Protein AF-A0A7S1DRM3-F1 (afdb_monomer_lite)

Sequence (124 aa):
HSLPQNGSAVGEGWEFHQTIVTLLQRSSHAYYHFLCETVPKVVLLYHDMEAHPEAKILVDTSFGNTWSIEILRLLGIDPQRVVERREGVAYHGGTVIFARPTPLHTPYPHLLASAAAELRVGAR

Radius of gyration: 16.17 Å; chains: 1; bounding box: 36×35×52 Å

Foldseek 3Di:
DDDDPAAWDDDDLEIEGAAEEEQEFPDDPDPVSCVVRRPVLLVVCVVVCVVCVRYAYEYACPPHVPVSLVVCVVSVDDSVSYDYDDPSHYYYHNHYHYRDPPVPVDDDPVVVVVVVVVVVVPPD

Structure (mmCIF, N/CA/C/O backbone):
data_AF-A0A7S1DRM3-F1
#
_entry.id   AF-A0A7S1DRM3-F1
#
loop_
_atom_site.group_PDB
_atom_site.id
_atom_site.type_symbol
_atom_site.label_atom_id
_atom_site.label_alt_id
_atom_site.label_comp_id
_atom_site.label_asym_id
_atom_site.label_entity_id
_atom_site.label_seq_id
_atom_site.pdbx_PDB_ins_code
_atom_site.Cartn_x
_atom_site.Cartn_y
_atom_site.Cartn_z
_atom_site.occupancy
_atom_site.B_iso_or_equiv
_atom_site.auth_seq_id
_atom_site.auth_comp_id
_atom_site.auth_asym_id
_atom_site.auth_atom_id
_atom_site.pdbx_PDB_model_num
ATOM 1 N N . HIS A 1 1 ? -17.439 -4.069 21.081 1.00 51.03 1 HIS A N 1
ATOM 2 C CA . HIS A 1 1 ? -17.701 -3.003 20.097 1.00 51.03 1 HIS A CA 1
ATOM 3 C C . HIS A 1 1 ? -18.153 -3.642 18.801 1.00 51.03 1 HIS A C 1
ATOM 5 O O . HIS A 1 1 ? -17.422 -4.460 18.259 1.00 51.03 1 HIS A O 1
ATOM 11 N N . SER A 1 2 ? -19.377 -3.357 18.366 1.00 51.59 2 SER A N 1
ATOM 12 C CA . SER A 1 2 ? -19.926 -3.901 17.122 1.00 51.59 2 SER A CA 1
ATOM 13 C C . SER A 1 2 ? -19.354 -3.112 15.945 1.00 51.59 2 SER A C 1
ATOM 15 O O . SER A 1 2 ? -19.494 -1.891 15.917 1.00 51.59 2 SER A O 1
ATOM 17 N N . LEU A 1 3 ? -18.671 -3.788 15.020 1.00 56.03 3 LEU A N 1
ATOM 18 C CA . LEU A 1 3 ? -18.122 -3.156 13.819 1.00 56.03 3 LEU A CA 1
ATOM 19 C C . LEU A 1 3 ? -19.259 -2.818 12.833 1.00 56.03 3 LEU A C 1
ATOM 21 O O . LEU A 1 3 ? -20.237 -3.570 12.762 1.00 56.03 3 LEU A O 1
ATOM 25 N N . PRO A 1 4 ? -19.161 -1.705 12.084 1.00 55.25 4 PRO A N 1
ATOM 26 C CA . PRO A 1 4 ? -20.163 -1.354 11.086 1.00 55.25 4 PRO A CA 1
ATOM 27 C C . PRO A 1 4 ? -20.220 -2.422 9.991 1.00 55.25 4 PRO A C 1
ATOM 29 O O . PRO A 1 4 ? -19.188 -2.849 9.484 1.00 55.25 4 PRO A O 1
ATOM 32 N N . GLN A 1 5 ? -21.431 -2.841 9.613 1.00 51.25 5 GLN A N 1
ATOM 33 C CA . GLN A 1 5 ? -21.628 -3.898 8.613 1.00 51.25 5 GLN A CA 1
ATOM 34 C C . GLN A 1 5 ? -21.418 -3.430 7.166 1.00 51.25 5 GLN A C 1
ATOM 36 O O . GLN A 1 5 ? -21.326 -4.277 6.291 1.00 51.25 5 GLN A O 1
ATOM 41 N N . ASN A 1 6 ? -21.337 -2.116 6.916 1.00 56.28 6 ASN A N 1
ATOM 42 C CA . ASN A 1 6 ? -21.033 -1.533 5.608 1.00 56.28 6 ASN A CA 1
ATOM 43 C C . ASN A 1 6 ? -20.391 -0.146 5.787 1.00 56.28 6 ASN A C 1
ATOM 45 O O . ASN A 1 6 ? -21.004 0.738 6.386 1.00 56.28 6 ASN A O 1
ATOM 49 N N . GLY A 1 7 ? -19.181 0.061 5.256 1.00 67.19 7 GLY A N 1
ATOM 50 C CA . GLY A 1 7 ? -18.543 1.382 5.164 1.00 67.19 7 GLY A CA 1
ATOM 51 C C . GLY A 1 7 ? -17.197 1.509 5.880 1.00 67.19 7 GLY A C 1
ATOM 52 O O . GLY A 1 7 ? -16.528 0.519 6.171 1.00 67.19 7 GLY A O 1
ATOM 53 N N . SER A 1 8 ? -16.777 2.757 6.109 1.00 75.56 8 SER A N 1
ATOM 54 C CA . SER A 1 8 ? -15.591 3.091 6.906 1.00 75.56 8 SER A CA 1
ATOM 55 C C . SER A 1 8 ? -16.008 3.748 8.220 1.00 75.56 8 SER A C 1
ATOM 57 O O . SER A 1 8 ? -16.956 4.531 8.233 1.00 75.56 8 SER A O 1
ATOM 59 N N . ALA A 1 9 ? -15.312 3.449 9.313 1.00 81.06 9 ALA A N 1
ATOM 60 C CA . ALA A 1 9 ? -15.540 4.074 10.614 1.00 81.06 9 ALA A CA 1
ATOM 61 C C . ALA A 1 9 ? -14.209 4.406 11.279 1.00 81.06 9 ALA A C 1
ATOM 63 O O . ALA A 1 9 ? -13.288 3.600 11.249 1.00 81.06 9 ALA A O 1
ATOM 64 N N . VAL A 1 10 ? -14.113 5.585 11.884 1.00 82.62 10 VAL A N 1
ATOM 65 C CA . VAL A 1 10 ? -12.889 6.062 12.536 1.00 82.62 10 VAL A CA 1
ATOM 66 C C . VAL A 1 10 ? -13.211 6.307 14.005 1.00 82.62 10 VAL A C 1
ATOM 68 O O . VAL A 1 10 ? -14.188 6.988 14.318 1.00 82.62 10 VAL A O 1
ATOM 71 N N .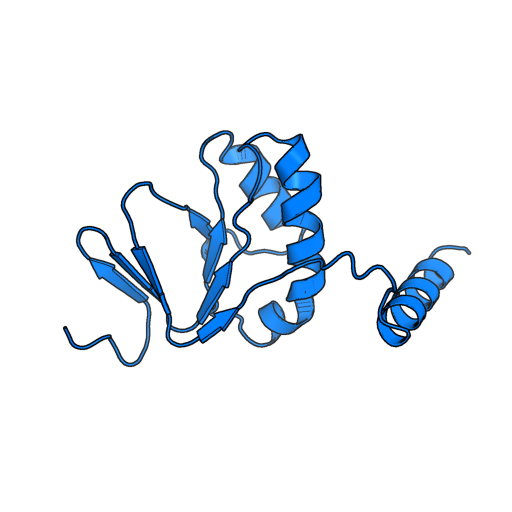 GLY A 1 11 ? -12.404 5.739 14.895 1.00 82.06 11 GLY A N 1
ATOM 72 C CA . GLY A 1 11 ? -12.477 5.943 16.336 1.00 82.06 11 GLY A CA 1
ATOM 73 C C . GLY A 1 11 ? -11.123 6.344 16.915 1.00 82.06 11 GLY A C 1
ATOM 74 O O . GLY A 1 11 ? -10.115 6.429 16.214 1.00 82.06 11 GLY A O 1
ATOM 75 N N . GLU A 1 12 ? -11.089 6.613 18.216 1.00 87.50 12 GLU A N 1
ATOM 76 C CA . GLU A 1 12 ? -9.837 6.946 18.894 1.00 87.50 12 GLU A CA 1
ATOM 77 C C . GLU A 1 12 ? -8.904 5.724 18.901 1.00 87.50 12 GLU A C 1
ATOM 79 O O . GLU A 1 12 ? -9.234 4.676 19.455 1.00 87.50 12 GLU A O 1
ATOM 84 N N . GLY A 1 13 ? -7.758 5.841 18.222 1.00 87.44 13 GLY A N 1
ATOM 85 C CA . GLY A 1 13 ? -6.768 4.767 18.104 1.00 87.44 13 GLY A CA 1
ATOM 86 C C . GLY A 1 13 ? -7.126 3.641 17.128 1.00 87.44 13 GLY A C 1
ATOM 87 O O . GLY A 1 13 ? -6.384 2.661 17.060 1.00 87.44 13 GLY A O 1
ATOM 88 N N . TRP A 1 14 ? -8.211 3.743 16.351 1.00 88.81 14 TRP A N 1
ATOM 89 C CA . TRP A 1 14 ? -8.547 2.723 15.352 1.00 88.81 14 TRP A CA 1
ATOM 90 C C . TRP A 1 14 ? -9.337 3.254 14.151 1.00 88.81 14 TRP A C 1
ATOM 92 O O . TRP A 1 14 ? -10.057 4.247 14.229 1.00 88.81 14 TRP A O 1
ATOM 102 N N . GLU A 1 15 ? -9.234 2.550 13.030 1.00 90.50 15 GLU A N 1
ATOM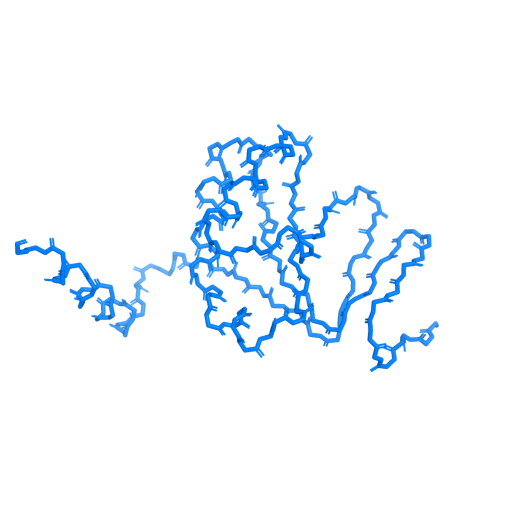 103 C CA . GLU A 1 15 ? -9.961 2.829 11.795 1.00 90.50 15 GLU A CA 1
ATOM 104 C C . GLU A 1 15 ? -10.425 1.513 11.166 1.00 90.50 15 GLU A C 1
ATOM 106 O O . GLU A 1 15 ? -9.690 0.532 11.155 1.00 90.50 15 GLU A O 1
ATOM 111 N N . PHE A 1 16 ? -11.659 1.462 10.679 1.00 90.12 16 PHE A N 1
ATOM 112 C CA . PHE A 1 16 ? -12.251 0.304 10.022 1.00 90.12 16 PHE A CA 1
ATOM 113 C C . PHE A 1 16 ? -12.606 0.644 8.580 1.00 90.12 16 PHE A C 1
ATOM 115 O O . PHE A 1 16 ? -13.204 1.690 8.330 1.00 90.12 16 PHE A O 1
ATOM 122 N N . HIS A 1 17 ? -12.331 -0.281 7.662 1.00 89.06 17 HIS A N 1
ATOM 123 C CA . HIS A 1 17 ? -12.777 -0.237 6.271 1.00 89.06 17 HIS A CA 1
ATOM 124 C C . HIS A 1 17 ? -13.285 -1.608 5.835 1.00 89.06 17 HIS A C 1
ATOM 126 O O . HIS A 1 17 ? -12.676 -2.619 6.166 1.00 89.06 17 HIS A O 1
ATOM 132 N N . GLN A 1 18 ? -14.347 -1.672 5.032 1.00 90.94 18 GLN A N 1
ATOM 133 C CA . GLN A 1 18 ? -14.870 -2.962 4.567 1.00 90.94 18 GLN A CA 1
ATOM 134 C C . GLN A 1 18 ? -13.799 -3.829 3.875 1.00 90.94 18 GLN A C 1
ATOM 136 O O . GLN A 1 18 ? -13.645 -5.001 4.222 1.00 90.94 18 GLN A O 1
ATOM 141 N N . THR A 1 19 ? -13.019 -3.223 2.977 1.00 91.00 19 THR A N 1
ATOM 142 C CA . THR A 1 19 ? -11.871 -3.846 2.310 1.00 91.00 19 THR A CA 1
ATOM 143 C C . THR A 1 19 ? -10.663 -2.931 2.461 1.00 91.00 19 THR A C 1
ATOM 145 O O . THR A 1 19 ? -10.715 -1.761 2.067 1.00 91.00 19 THR A O 1
ATOM 148 N N . ILE A 1 20 ? -9.573 -3.455 3.021 1.00 91.12 20 ILE A N 1
ATOM 149 C CA . ILE A 1 20 ? -8.304 -2.735 3.149 1.00 91.12 20 ILE A CA 1
ATOM 150 C C . ILE A 1 20 ? -7.171 -3.530 2.500 1.00 91.12 20 ILE A C 1
ATOM 152 O O . ILE A 1 20 ? -6.987 -4.721 2.749 1.00 91.12 20 ILE A O 1
ATOM 156 N N . VAL A 1 21 ? -6.401 -2.854 1.661 1.00 91.50 21 VAL A N 1
ATOM 157 C CA . VAL A 1 21 ? -5.216 -3.372 0.984 1.00 91.50 21 VAL A CA 1
ATOM 158 C C . VAL A 1 21 ? -4.000 -2.745 1.641 1.00 91.50 21 VAL A C 1
ATOM 160 O O . VAL A 1 21 ? -3.943 -1.527 1.786 1.00 91.50 21 VAL A O 1
ATOM 163 N N . THR A 1 22 ? -3.018 -3.547 2.045 1.00 88.31 22 THR A N 1
ATOM 164 C CA . THR A 1 22 ? -1.807 -3.010 2.674 1.00 88.31 22 THR A CA 1
ATOM 165 C C . THR A 1 22 ? -0.625 -2.968 1.718 1.00 88.31 22 THR A C 1
ATOM 167 O O . THR A 1 22 ? -0.211 -3.979 1.145 1.00 88.31 22 THR A O 1
ATOM 170 N N . LEU A 1 23 ? -0.049 -1.774 1.597 1.00 87.75 23 LEU A N 1
ATOM 171 C CA . LEU A 1 23 ? 1.213 -1.516 0.914 1.00 87.75 23 LEU A CA 1
ATOM 172 C C . LEU A 1 23 ? 2.334 -1.164 1.897 1.00 87.75 23 LEU A C 1
ATOM 174 O O . LEU A 1 23 ? 3.413 -0.756 1.468 1.00 87.75 23 LEU A O 1
ATOM 178 N N . LEU A 1 24 ? 2.106 -1.345 3.203 1.00 83.56 24 LEU A N 1
ATOM 179 C CA . LEU A 1 24 ? 3.070 -0.983 4.237 1.00 83.56 24 LEU A CA 1
ATOM 180 C C . LEU A 1 24 ? 4.445 -1.596 3.956 1.00 83.56 24 LEU A C 1
ATOM 182 O O . LEU A 1 24 ? 4.584 -2.783 3.626 1.00 83.56 24 LEU A O 1
ATOM 186 N N . GLN A 1 25 ? 5.459 -0.748 4.061 1.00 76.06 25 GLN A N 1
ATOM 187 C CA . GLN A 1 25 ? 6.856 -1.110 3.886 1.00 76.06 25 GLN A CA 1
ATOM 188 C C . GLN A 1 25 ? 7.374 -1.745 5.174 1.00 76.06 25 GLN A C 1
ATOM 190 O O . GLN A 1 25 ? 6.988 -1.356 6.276 1.00 76.06 25 GLN A O 1
ATOM 195 N N . ARG A 1 26 ? 8.250 -2.737 5.038 1.00 66.00 26 ARG A N 1
ATOM 196 C CA . ARG A 1 26 ? 8.895 -3.395 6.174 1.00 66.00 26 ARG A CA 1
ATOM 197 C C . ARG A 1 26 ? 10.176 -2.673 6.583 1.00 66.00 26 ARG A C 1
ATOM 199 O O . ARG A 1 26 ? 10.523 -2.689 7.761 1.00 66.00 26 ARG A O 1
ATOM 206 N N . SER A 1 27 ? 10.885 -2.081 5.625 1.00 58.75 27 SER A N 1
ATOM 207 C CA . SER A 1 27 ? 12.220 -1.519 5.835 1.00 58.75 27 SER A CA 1
ATOM 208 C C . SER A 1 27 ? 12.211 -0.051 5.442 1.00 58.75 27 SER A C 1
ATOM 210 O O . SER A 1 27 ? 11.902 0.223 4.297 1.00 58.75 27 SER A O 1
ATOM 212 N N . SER A 1 28 ? 12.568 0.842 6.376 1.00 60.00 28 SER A N 1
ATOM 213 C CA . SER A 1 28 ? 12.815 2.289 6.205 1.00 60.00 28 SER A CA 1
ATOM 214 C C . SER A 1 28 ? 11.817 3.081 5.337 1.00 60.00 28 SER A C 1
ATOM 216 O O . SER A 1 28 ? 11.549 2.789 4.180 1.00 60.00 28 SER A O 1
ATOM 218 N N . HIS A 1 29 ? 11.353 4.218 5.839 1.00 66.25 29 HIS A N 1
ATOM 219 C CA . HIS A 1 29 ? 10.395 5.085 5.141 1.00 66.25 29 HIS A CA 1
ATOM 220 C C . HIS A 1 29 ? 11.020 5.908 3.984 1.00 66.25 29 HIS A C 1
ATOM 222 O O . HIS A 1 29 ? 10.506 6.951 3.593 1.00 66.25 29 HIS A O 1
ATOM 228 N N . ALA A 1 30 ? 12.155 5.473 3.430 1.00 75.44 30 ALA A N 1
ATOM 229 C CA . ALA A 1 30 ? 12.886 6.195 2.394 1.00 75.44 30 ALA A CA 1
ATOM 230 C C . ALA A 1 30 ? 12.381 5.885 0.974 1.00 75.44 30 ALA A C 1
ATOM 232 O O . ALA A 1 30 ? 11.921 4.781 0.677 1.00 75.44 30 ALA A O 1
ATOM 233 N N . TYR A 1 31 ? 12.577 6.847 0.068 1.00 80.31 31 TYR A N 1
ATOM 234 C CA . TYR A 1 31 ? 12.214 6.772 -1.353 1.00 80.31 31 TYR A CA 1
ATOM 235 C C . TYR A 1 31 ? 12.620 5.453 -2.032 1.00 80.31 31 TYR A C 1
ATOM 237 O O . TYR A 1 31 ? 11.805 4.806 -2.686 1.00 80.31 31 TYR A O 1
ATOM 245 N N . TYR A 1 32 ? 13.865 5.011 -1.827 1.00 82.81 32 TYR A N 1
ATOM 246 C CA . TYR A 1 32 ? 14.376 3.764 -2.404 1.00 82.81 32 TYR A CA 1
ATOM 247 C C . TYR A 1 32 ? 13.550 2.542 -1.979 1.00 82.81 32 TYR A C 1
ATOM 249 O O . TYR A 1 32 ? 13.136 1.740 -2.814 1.00 82.81 32 TYR A O 1
ATOM 257 N N . HIS A 1 33 ? 13.250 2.429 -0.686 1.00 80.56 33 HIS A N 1
ATOM 258 C CA . HIS A 1 33 ? 12.452 1.323 -0.170 1.00 80.56 33 HIS A CA 1
ATOM 259 C C . HIS A 1 33 ? 11.012 1.383 -0.665 1.00 80.56 33 HIS A C 1
ATOM 261 O O . HIS A 1 33 ? 10.384 0.341 -0.819 1.00 80.56 33 HIS A O 1
ATOM 267 N N . PHE A 1 34 ? 10.481 2.575 -0.942 1.00 83.25 34 PHE A N 1
ATOM 268 C CA . PHE A 1 34 ? 9.134 2.699 -1.486 1.00 83.25 34 PHE A CA 1
ATOM 269 C C . PHE A 1 34 ? 9.084 2.155 -2.908 1.00 83.25 34 PHE A C 1
ATOM 271 O O . PHE A 1 34 ? 8.222 1.343 -3.233 1.00 83.25 34 PHE A O 1
ATOM 278 N N . LEU A 1 35 ? 10.058 2.518 -3.741 1.00 84.62 35 LEU A N 1
ATOM 279 C CA . LEU A 1 35 ? 10.156 1.963 -5.086 1.00 84.62 35 LEU A CA 1
ATOM 280 C C . LEU A 1 35 ? 10.318 0.439 -5.068 1.00 84.62 35 LEU A C 1
ATOM 282 O O . LEU A 1 35 ? 9.657 -0.252 -5.835 1.00 84.62 35 LEU A O 1
ATOM 286 N N . CYS A 1 36 ? 11.159 -0.095 -4.182 1.00 83.62 36 CYS A N 1
ATOM 287 C CA . CYS A 1 36 ? 11.447 -1.527 -4.150 1.00 83.62 36 CYS A CA 1
ATOM 288 C C . CYS A 1 36 ? 10.355 -2.373 -3.479 1.00 83.62 36 CYS A C 1
ATOM 290 O O . CYS A 1 36 ? 10.166 -3.524 -3.863 1.00 83.62 36 CYS A O 1
ATOM 292 N N . GLU A 1 37 ? 9.647 -1.845 -2.478 1.00 81.94 37 GLU A N 1
ATOM 293 C CA . GLU A 1 37 ? 8.658 -2.615 -1.717 1.00 81.94 37 GLU A CA 1
ATOM 294 C C . GLU A 1 37 ? 7.212 -2.292 -2.100 1.00 81.94 37 GLU A C 1
ATOM 296 O O . GLU A 1 37 ? 6.373 -3.188 -2.037 1.00 81.94 37 GLU A O 1
ATOM 301 N N . THR A 1 38 ? 6.897 -1.050 -2.472 1.00 85.88 38 THR A N 1
ATOM 302 C CA . THR A 1 38 ? 5.517 -0.606 -2.725 1.00 85.88 38 THR A CA 1
ATOM 303 C C . THR A 1 38 ? 5.118 -0.798 -4.180 1.00 85.88 38 THR A C 1
ATOM 305 O O . THR A 1 38 ? 4.072 -1.382 -4.447 1.00 85.88 38 THR A O 1
ATOM 308 N N . VAL A 1 39 ? 5.949 -0.374 -5.136 1.00 86.06 39 VAL A N 1
ATOM 309 C CA . VAL A 1 39 ? 5.590 -0.449 -6.566 1.00 86.06 39 VAL A CA 1
ATOM 310 C C . VAL A 1 39 ? 5.297 -1.891 -7.017 1.00 86.06 39 VAL A C 1
ATOM 312 O O . VAL A 1 39 ? 4.240 -2.109 -7.608 1.00 86.06 39 VAL A O 1
ATOM 315 N N . PRO A 1 40 ? 6.111 -2.915 -6.681 1.00 86.56 40 PRO A N 1
ATOM 316 C CA . PRO A 1 40 ? 5.794 -4.293 -7.060 1.00 86.56 40 PRO A CA 1
ATOM 317 C C . PRO A 1 40 ? 4.500 -4.812 -6.426 1.00 86.56 40 PRO A C 1
ATOM 319 O O . PRO A 1 40 ? 3.784 -5.596 -7.043 1.00 86.56 40 PRO A O 1
ATOM 322 N N . LYS A 1 41 ? 4.172 -4.370 -5.204 1.00 87.31 41 LYS A N 1
ATOM 323 C CA . LYS A 1 41 ? 2.907 -4.724 -4.547 1.00 87.31 41 LYS A CA 1
ATOM 324 C C . LYS A 1 41 ? 1.714 -4.162 -5.311 1.00 87.31 41 LYS A C 1
ATOM 326 O O . LYS A 1 41 ? 0.755 -4.893 -5.516 1.00 87.31 41 LYS A O 1
ATOM 331 N N . VAL A 1 42 ? 1.790 -2.906 -5.757 1.00 88.06 42 VAL A N 1
ATOM 332 C CA . VAL A 1 42 ? 0.734 -2.267 -6.561 1.00 88.06 42 VAL A CA 1
ATOM 333 C C . VAL A 1 42 ? 0.477 -3.060 -7.842 1.00 88.06 42 VAL A C 1
ATOM 335 O O . VAL A 1 42 ? -0.675 -3.333 -8.160 1.00 88.06 42 VAL A O 1
ATOM 338 N N . VAL A 1 43 ? 1.537 -3.502 -8.525 1.00 85.88 43 VAL A N 1
ATOM 339 C CA . VAL A 1 43 ? 1.415 -4.341 -9.729 1.00 85.88 43 VAL A CA 1
ATOM 340 C C . VAL A 1 43 ? 0.726 -5.672 -9.416 1.00 85.88 43 VAL A C 1
ATOM 342 O O . VAL A 1 43 ? -0.205 -6.059 -10.114 1.00 85.88 43 VAL A O 1
ATOM 345 N N . LEU A 1 44 ? 1.134 -6.362 -8.345 1.00 85.25 44 LEU A N 1
ATOM 346 C CA . LEU A 1 44 ? 0.519 -7.637 -7.950 1.00 85.25 44 LEU A CA 1
ATOM 347 C C . LEU A 1 44 ? -0.959 -7.503 -7.576 1.00 85.25 44 LEU A C 1
ATOM 349 O O . LEU A 1 44 ? -1.718 -8.449 -7.745 1.00 85.25 44 LEU A O 1
ATOM 353 N N . LEU A 1 45 ? -1.350 -6.340 -7.065 1.00 85.25 45 LEU A N 1
ATOM 354 C CA . LEU A 1 45 ? -2.712 -6.058 -6.628 1.00 85.25 45 LEU A CA 1
ATOM 355 C C . LEU A 1 45 ? -3.606 -5.527 -7.736 1.00 85.25 45 LEU A C 1
ATOM 357 O O . LEU A 1 45 ? -4.764 -5.250 -7.453 1.00 85.25 45 LEU A O 1
ATOM 361 N N . TYR A 1 46 ? -3.101 -5.327 -8.956 1.00 82.94 46 TYR A N 1
ATOM 362 C CA . TYR A 1 46 ? -3.833 -4.598 -9.990 1.00 82.94 46 TYR A CA 1
ATOM 363 C C . TYR A 1 46 ? -5.252 -5.149 -10.193 1.00 82.94 46 TYR A C 1
ATOM 365 O O . TYR A 1 46 ? -6.226 -4.414 -10.043 1.00 82.94 46 TYR A O 1
ATOM 373 N N . HIS A 1 47 ? -5.377 -6.464 -10.389 1.00 80.69 47 HIS A N 1
ATOM 374 C CA . HIS A 1 47 ? -6.675 -7.118 -10.566 1.00 80.69 47 HIS A CA 1
ATOM 375 C C . HIS A 1 47 ? -7.546 -7.111 -9.302 1.00 80.69 47 HIS A C 1
ATOM 377 O O . HIS A 1 47 ? -8.754 -6.911 -9.400 1.00 80.69 47 HIS A O 1
ATOM 383 N N . ASP A 1 48 ? -6.956 -7.275 -8.114 1.00 82.88 48 ASP A N 1
ATOM 384 C CA . ASP A 1 48 ? -7.705 -7.187 -6.853 1.00 82.88 48 ASP A CA 1
ATOM 385 C C . ASP A 1 48 ? -8.251 -5.765 -6.637 1.00 82.88 48 ASP A C 1
ATOM 387 O O . ASP A 1 48 ? -9.373 -5.575 -6.171 1.00 82.88 48 ASP A O 1
ATOM 391 N N . MET A 1 49 ? -7.484 -4.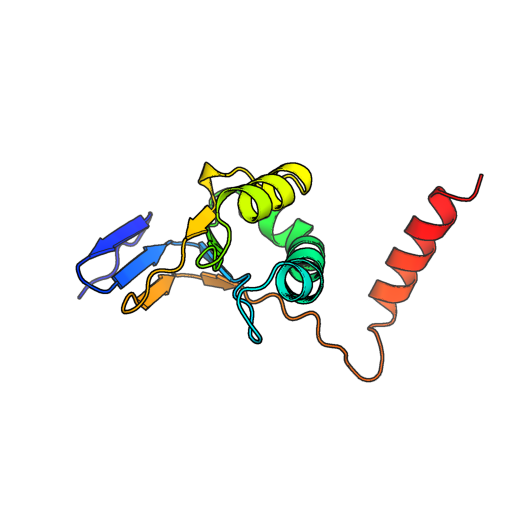739 -7.012 1.00 81.69 49 MET A N 1
ATOM 392 C CA . MET A 1 49 ? -7.895 -3.338 -6.907 1.00 81.69 49 MET A CA 1
ATOM 393 C C . MET A 1 49 ? -8.966 -2.952 -7.926 1.00 81.69 49 MET A C 1
ATOM 395 O O . MET A 1 49 ? -9.744 -2.045 -7.622 1.00 81.69 49 MET A O 1
ATOM 399 N N . GLU A 1 50 ? -8.999 -3.604 -9.094 1.00 82.56 50 GLU A N 1
ATOM 400 C CA . GLU A 1 50 ? -10.092 -3.495 -10.070 1.00 82.56 50 GLU A CA 1
ATOM 401 C C . GLU A 1 50 ? -11.366 -4.191 -9.575 1.00 82.56 50 GLU A C 1
ATOM 403 O O . GLU A 1 50 ? -12.456 -3.641 -9.717 1.00 82.56 50 GLU A O 1
ATOM 408 N N . ALA A 1 51 ? -11.239 -5.373 -8.961 1.00 85.44 51 ALA A N 1
ATOM 409 C CA . ALA A 1 51 ? -12.369 -6.113 -8.397 1.00 85.44 51 ALA A CA 1
ATOM 410 C C . ALA A 1 51 ? -12.978 -5.428 -7.160 1.00 85.44 51 ALA A C 1
ATOM 412 O O . ALA A 1 51 ? -14.164 -5.603 -6.878 1.00 85.44 51 ALA A O 1
ATOM 413 N N . HIS A 1 52 ? -12.174 -4.636 -6.445 1.00 87.31 52 HIS A N 1
ATOM 414 C CA . HIS A 1 52 ? -12.563 -3.911 -5.237 1.00 87.31 52 HIS A CA 1
ATOM 415 C C . HIS A 1 52 ? -12.311 -2.399 -5.380 1.00 87.31 52 HIS A C 1
ATOM 417 O O . HIS A 1 52 ? -11.402 -1.856 -4.733 1.00 87.31 52 HIS A O 1
ATOM 423 N N . PRO A 1 53 ? -13.084 -1.679 -6.216 1.00 88.12 53 PRO A N 1
ATOM 424 C CA . PRO A 1 53 ? -12.895 -0.243 -6.441 1.00 88.12 53 PRO A CA 1
ATOM 425 C C . PRO A 1 53 ? -13.069 0.592 -5.161 1.00 88.12 53 PRO A C 1
ATOM 427 O O . PRO A 1 53 ? -12.463 1.653 -5.021 1.00 88.12 53 PRO A O 1
ATOM 430 N N . GLU A 1 54 ? -13.848 0.100 -4.198 1.00 89.75 54 GLU A N 1
ATOM 431 C CA . GLU A 1 54 ? -14.069 0.708 -2.886 1.00 89.75 54 GLU A CA 1
ATOM 432 C C . GLU A 1 54 ? -12.921 0.484 -1.892 1.00 89.75 54 GLU A C 1
ATOM 434 O O . GLU A 1 54 ? -12.886 1.135 -0.843 1.00 89.75 54 GLU A O 1
ATOM 439 N N . ALA A 1 55 ? -11.991 -0.431 -2.193 1.00 91.50 55 ALA A N 1
ATOM 440 C CA . ALA A 1 55 ? -10.936 -0.798 -1.261 1.00 91.50 55 ALA A CA 1
ATOM 441 C C . ALA A 1 55 ? -10.033 0.392 -0.931 1.00 91.50 55 ALA A C 1
ATOM 443 O O . ALA A 1 55 ? -9.585 1.133 -1.818 1.00 91.50 55 ALA A O 1
ATOM 444 N N . LYS A 1 56 ? -9.738 0.528 0.365 1.00 93.69 56 LYS A N 1
ATOM 445 C CA . LYS A 1 56 ? -8.789 1.507 0.889 1.00 93.69 56 LYS A CA 1
ATOM 446 C C . LYS A 1 56 ? -7.382 0.941 0.889 1.00 93.69 56 LYS A C 1
ATOM 448 O O . LYS A 1 56 ? -7.177 -0.221 1.221 1.00 93.69 56 LYS A O 1
ATOM 453 N N . ILE A 1 57 ? -6.416 1.768 0.520 1.00 92.50 57 ILE A N 1
ATOM 454 C CA . ILE A 1 57 ? -5.025 1.371 0.338 1.00 92.50 57 ILE A CA 1
ATOM 455 C C . ILE A 1 57 ? -4.211 2.013 1.451 1.00 92.50 57 ILE A C 1
ATOM 457 O O . ILE A 1 57 ? -3.981 3.219 1.450 1.00 92.50 57 ILE A O 1
ATOM 461 N N . LEU A 1 58 ? -3.794 1.196 2.410 1.00 90.94 58 LEU A N 1
ATOM 462 C CA . LEU A 1 58 ? -2.996 1.622 3.547 1.00 90.94 58 LEU A CA 1
ATOM 463 C C . LEU A 1 58 ? -1.529 1.751 3.138 1.00 90.94 58 LEU A C 1
ATOM 465 O O . LEU A 1 58 ? -0.885 0.760 2.774 1.00 90.94 58 LEU A O 1
ATOM 469 N N . VAL A 1 59 ? -1.006 2.969 3.230 1.00 88.50 59 VAL A N 1
ATOM 470 C CA . VAL A 1 59 ? 0.357 3.327 2.825 1.00 88.50 59 VAL A CA 1
ATOM 471 C C . VAL A 1 59 ? 1.038 4.078 3.956 1.00 88.50 59 VAL A C 1
ATOM 473 O O . VAL A 1 59 ? 0.403 4.835 4.686 1.00 88.50 59 VAL A O 1
ATOM 476 N N . ASP A 1 60 ? 2.342 3.882 4.100 1.00 84.00 60 ASP A N 1
ATOM 477 C CA . ASP A 1 60 ? 3.155 4.710 4.980 1.00 84.00 60 ASP A CA 1
ATOM 478 C C . ASP A 1 60 ? 3.752 5.886 4.191 1.00 84.00 60 ASP A C 1
ATOM 480 O O . ASP A 1 60 ? 4.536 5.684 3.266 1.00 84.00 60 ASP A O 1
ATOM 484 N N . THR A 1 61 ? 3.355 7.109 4.542 1.00 76.81 61 THR A N 1
ATOM 485 C CA . THR A 1 61 ? 3.764 8.370 3.893 1.00 76.81 61 THR A CA 1
ATOM 486 C C . THR A 1 61 ? 4.689 9.218 4.776 1.00 76.81 61 THR A C 1
ATOM 488 O O . THR A 1 61 ? 5.029 10.347 4.410 1.00 76.81 61 THR A O 1
ATOM 491 N N . SER A 1 62 ? 5.143 8.684 5.920 1.00 73.44 62 SER A N 1
ATOM 492 C CA . SER A 1 62 ? 5.767 9.433 7.028 1.00 73.44 62 SER A CA 1
ATOM 493 C C . SER A 1 62 ? 7.001 10.271 6.652 1.00 73.44 62 SER A C 1
ATOM 495 O O . SER A 1 62 ? 7.339 11.215 7.358 1.00 73.44 62 SER A O 1
ATOM 497 N N . PHE A 1 63 ? 7.691 9.949 5.553 1.00 64.81 63 PHE A N 1
ATOM 498 C CA . PHE A 1 63 ? 8.933 10.610 5.119 1.00 64.81 63 PHE A CA 1
ATOM 499 C C . PHE A 1 63 ? 8.838 11.249 3.723 1.00 64.81 63 PHE A C 1
ATOM 501 O O . PHE A 1 63 ? 9.850 11.624 3.127 1.00 64.81 63 PHE A O 1
ATOM 508 N N . GLY A 1 64 ? 7.624 11.406 3.187 1.00 62.34 64 GLY A N 1
ATOM 509 C CA . GLY A 1 64 ? 7.442 12.014 1.875 1.00 62.34 64 GLY A CA 1
ATOM 510 C C . GLY A 1 64 ? 6.056 11.816 1.292 1.00 62.34 64 GLY A C 1
ATOM 511 O O . GLY A 1 64 ? 5.872 11.009 0.382 1.00 62.34 64 GLY A O 1
ATOM 512 N N . ASN A 1 65 ? 5.091 12.582 1.794 1.00 65.56 65 ASN A N 1
ATOM 513 C CA . ASN A 1 65 ? 3.708 12.522 1.331 1.00 65.56 65 ASN A CA 1
ATOM 514 C C . ASN A 1 65 ? 3.601 12.865 -0.173 1.00 65.56 65 ASN A C 1
ATOM 516 O O . ASN A 1 65 ? 3.024 12.107 -0.944 1.00 65.56 65 ASN A O 1
ATOM 520 N N . THR A 1 66 ? 4.275 13.922 -0.639 1.00 75.56 66 THR A N 1
ATOM 521 C CA . THR A 1 66 ? 4.077 14.416 -2.011 1.00 75.56 66 THR A CA 1
ATOM 522 C C . THR A 1 66 ? 4.507 13.422 -3.092 1.00 75.56 66 THR A C 1
ATOM 524 O O . THR A 1 66 ? 3.745 13.164 -4.015 1.00 75.56 66 THR A O 1
ATOM 527 N N . TRP A 1 67 ? 5.703 12.829 -2.996 1.00 83.25 67 TRP A N 1
ATOM 528 C CA . TRP A 1 67 ? 6.194 11.935 -4.054 1.00 83.25 67 TRP A CA 1
ATOM 529 C C . TRP A 1 67 ? 5.569 10.535 -3.990 1.00 83.25 67 TRP A C 1
ATOM 531 O O . TRP A 1 67 ? 5.397 9.904 -5.029 1.00 83.25 67 TRP A O 1
ATOM 541 N N . SER A 1 68 ? 5.213 10.036 -2.802 1.00 85.88 68 SER A N 1
ATOM 542 C CA . SER A 1 68 ? 4.608 8.704 -2.660 1.00 85.88 68 SER A CA 1
ATOM 543 C C . SER A 1 68 ? 3.200 8.680 -3.253 1.00 85.88 68 SER A C 1
ATOM 545 O O . SER A 1 68 ? 2.879 7.785 -4.036 1.00 85.88 68 SER A O 1
ATOM 547 N N . ILE A 1 69 ? 2.399 9.711 -2.971 1.00 87.62 69 ILE A N 1
ATOM 548 C CA . ILE A 1 69 ? 1.072 9.897 -3.564 1.00 87.62 69 ILE A CA 1
ATOM 549 C C . ILE A 1 69 ? 1.161 10.156 -5.075 1.00 87.62 69 ILE A C 1
ATOM 551 O O . ILE A 1 69 ? 0.382 9.573 -5.827 1.00 87.62 69 ILE A O 1
ATOM 555 N N . GLU A 1 70 ? 2.126 10.960 -5.542 1.00 88.69 70 GLU A N 1
ATOM 556 C CA . GLU A 1 70 ? 2.345 11.200 -6.979 1.00 88.69 70 GLU A CA 1
ATOM 557 C C . GLU A 1 70 ? 2.636 9.889 -7.731 1.00 88.69 70 GLU A C 1
ATOM 559 O O . GLU A 1 70 ? 2.025 9.613 -8.762 1.00 88.69 70 GLU A O 1
ATOM 564 N N . ILE A 1 71 ? 3.516 9.035 -7.192 1.00 88.81 71 ILE A N 1
ATOM 565 C CA . ILE A 1 71 ? 3.827 7.728 -7.790 1.00 88.81 71 ILE A CA 1
ATOM 566 C C . ILE A 1 71 ? 2.590 6.832 -7.820 1.00 88.81 71 ILE A C 1
ATOM 568 O O . ILE A 1 71 ? 2.307 6.224 -8.849 1.00 88.81 71 ILE A O 1
ATOM 572 N N . LEU A 1 72 ? 1.833 6.749 -6.723 1.00 89.19 72 LEU A N 1
ATOM 573 C CA . LEU A 1 72 ? 0.606 5.947 -6.682 1.00 89.19 72 LEU A CA 1
ATOM 574 C C . LEU A 1 72 ? -0.410 6.431 -7.721 1.00 89.19 72 LEU A C 1
ATOM 576 O O . LEU A 1 72 ? -0.985 5.613 -8.438 1.00 89.19 72 LEU A O 1
ATOM 580 N N . ARG A 1 73 ? -0.559 7.749 -7.873 1.00 90.31 73 ARG A N 1
ATOM 581 C CA . ARG A 1 73 ? -1.403 8.349 -8.908 1.00 90.31 73 ARG A CA 1
ATOM 582 C C . ARG A 1 73 ? -0.948 7.966 -10.316 1.00 90.31 73 ARG A C 1
ATOM 584 O O . ARG A 1 73 ? -1.787 7.613 -11.142 1.00 90.31 73 ARG A O 1
ATOM 591 N N . LEU A 1 74 ? 0.356 8.005 -10.595 1.00 90.25 74 LEU A N 1
ATOM 592 C CA . LEU A 1 74 ? 0.919 7.574 -11.882 1.00 90.25 74 LEU A CA 1
ATOM 593 C C . LEU A 1 74 ? 0.687 6.080 -12.155 1.00 90.25 74 LEU A C 1
ATOM 595 O O . LEU A 1 74 ? 0.537 5.687 -13.307 1.00 90.25 74 LEU A O 1
ATOM 599 N N . LEU A 1 75 ? 0.606 5.262 -11.104 1.00 87.94 75 LEU A N 1
ATOM 600 C CA . LEU A 1 75 ? 0.256 3.840 -11.178 1.00 87.94 75 LEU A CA 1
ATOM 601 C C . LEU A 1 75 ? -1.263 3.590 -11.262 1.00 87.94 75 LEU A C 1
ATOM 603 O O . LEU A 1 75 ? -1.698 2.443 -11.191 1.00 87.94 75 LEU A O 1
ATOM 607 N N . GLY A 1 76 ? -2.074 4.642 -11.412 1.00 88.38 76 GLY A N 1
ATOM 608 C CA . GLY A 1 76 ? -3.527 4.544 -11.565 1.00 88.38 76 GLY A CA 1
ATOM 609 C C . GLY A 1 76 ? -4.304 4.438 -10.252 1.00 88.38 76 GLY A C 1
ATOM 610 O O . GLY A 1 76 ? -5.505 4.175 -10.275 1.00 88.38 76 GLY A O 1
ATOM 611 N N . ILE A 1 77 ? -3.659 4.655 -9.104 1.00 89.69 77 ILE A N 1
ATOM 612 C CA . ILE A 1 77 ? -4.343 4.693 -7.811 1.00 89.69 77 ILE A CA 1
ATOM 613 C C . ILE A 1 77 ? -4.939 6.077 -7.575 1.00 89.69 77 ILE A C 1
ATOM 615 O O . ILE A 1 77 ? -4.224 7.076 -7.520 1.00 89.69 77 ILE A O 1
ATOM 619 N N . ASP A 1 78 ? -6.255 6.130 -7.372 1.00 90.94 78 ASP A N 1
ATOM 620 C CA . ASP A 1 78 ? -6.935 7.348 -6.936 1.00 90.94 78 ASP A CA 1
ATOM 621 C C . ASP A 1 78 ? -6.450 7.751 -5.526 1.00 90.94 78 ASP A C 1
ATOM 623 O O . ASP A 1 78 ? -6.608 6.962 -4.585 1.00 90.94 78 ASP A O 1
ATOM 627 N N . PRO A 1 79 ? -5.905 8.971 -5.335 1.00 89.06 79 PRO A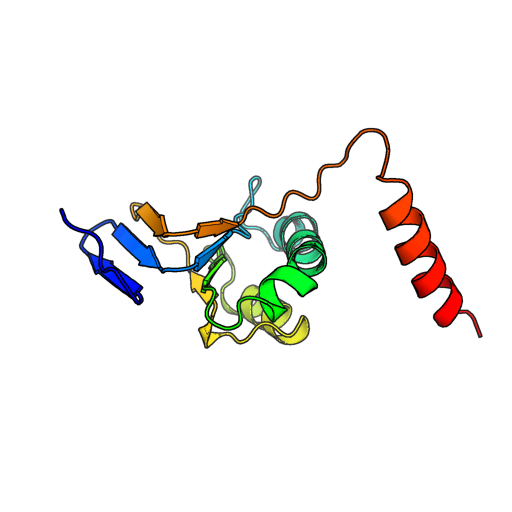 N 1
ATOM 628 C CA . PRO A 1 79 ? -5.514 9.477 -4.021 1.00 89.06 79 PRO A CA 1
ATOM 629 C C . PRO A 1 79 ? -6.617 9.387 -2.957 1.00 89.06 79 PRO A C 1
ATOM 631 O O . PRO A 1 79 ? -6.309 9.210 -1.783 1.00 89.06 79 PRO A O 1
ATOM 634 N N . GLN A 1 80 ? -7.902 9.432 -3.334 1.00 90.88 80 GLN A N 1
ATOM 635 C CA . GLN A 1 80 ? -9.024 9.290 -2.392 1.00 90.88 80 GLN A CA 1
ATOM 636 C C . GLN A 1 80 ? -9.144 7.883 -1.780 1.00 90.88 80 GLN A C 1
ATOM 638 O O . GLN A 1 80 ? -9.827 7.680 -0.766 1.00 90.88 80 GLN A O 1
ATOM 643 N N . ARG A 1 81 ? -8.507 6.881 -2.394 1.00 91.56 81 ARG A N 1
ATOM 644 C CA . ARG A 1 81 ? -8.427 5.511 -1.870 1.00 91.56 81 ARG A CA 1
ATOM 645 C C . ARG A 1 81 ? -7.280 5.339 -0.884 1.00 91.56 81 ARG A C 1
ATOM 647 O O . ARG A 1 81 ? -7.297 4.364 -0.137 1.00 91.56 81 ARG A O 1
ATOM 654 N N . VAL A 1 82 ? -6.310 6.250 -0.866 1.00 91.38 82 VAL A N 1
ATOM 655 C CA . VAL A 1 82 ? -5.141 6.139 0.002 1.00 91.38 82 VAL A CA 1
ATOM 656 C C . VAL A 1 82 ? -5.518 6.502 1.433 1.00 91.38 82 VAL A C 1
ATOM 658 O O . VAL A 1 82 ? -6.130 7.533 1.699 1.00 91.38 82 VAL A O 1
ATOM 661 N N . VAL A 1 83 ? -5.141 5.628 2.358 1.00 91.06 83 VAL A N 1
ATOM 662 C CA . VAL A 1 83 ? -5.220 5.851 3.797 1.00 91.06 83 VAL A CA 1
ATOM 663 C C . VAL A 1 83 ? -3.794 5.921 4.312 1.00 91.06 83 VAL A C 1
ATOM 665 O O . VAL A 1 83 ? -3.031 4.960 4.209 1.00 91.06 83 VAL A O 1
ATOM 668 N N . GLU A 1 84 ? -3.425 7.079 4.844 1.00 89.62 84 GLU A N 1
ATOM 669 C CA . GLU A 1 84 ? -2.101 7.285 5.416 1.00 89.62 84 GLU A CA 1
ATOM 670 C C . GLU A 1 84 ? -2.010 6.598 6.780 1.00 89.62 84 GLU A C 1
ATOM 672 O O . GLU A 1 84 ? -2.865 6.774 7.658 1.00 89.62 84 GLU A O 1
ATOM 677 N N . ARG A 1 85 ? -0.960 5.796 6.963 1.00 87.75 85 ARG A N 1
ATOM 678 C CA . ARG A 1 85 ? -0.672 5.122 8.224 1.00 87.75 85 ARG A CA 1
ATOM 679 C C . ARG A 1 85 ? -0.294 6.148 9.285 1.00 87.75 85 ARG A C 1
ATOM 681 O O . ARG A 1 85 ? 0.665 6.897 9.136 1.00 87.75 85 ARG A O 1
ATOM 688 N N . ARG A 1 86 ? -1.016 6.111 10.399 1.00 86.81 86 ARG A N 1
ATOM 689 C CA . ARG A 1 86 ? -0.780 6.923 11.590 1.00 86.81 86 ARG A CA 1
ATOM 690 C C . ARG A 1 86 ? -0.199 6.055 12.692 1.00 86.81 86 ARG A C 1
ATOM 692 O O . ARG A 1 86 ? -0.600 4.907 12.889 1.00 86.81 86 ARG A O 1
ATOM 699 N N . GLU A 1 87 ? 0.773 6.602 13.407 1.00 83.62 87 GLU A N 1
ATOM 700 C CA . GLU A 1 87 ? 1.326 5.941 14.582 1.00 83.62 87 GLU A CA 1
ATOM 701 C C . GLU A 1 87 ? 0.255 5.807 15.677 1.00 83.62 87 GLU A C 1
ATOM 703 O O . GLU A 1 87 ? -0.564 6.703 15.870 1.00 83.62 87 GLU A O 1
ATOM 708 N N . GLY A 1 88 ? 0.221 4.659 16.359 1.00 82.12 88 GLY A N 1
ATOM 709 C CA . GLY A 1 88 ? -0.757 4.381 17.417 1.00 82.12 88 GLY A CA 1
ATOM 710 C C . GLY A 1 88 ? -2.183 4.061 16.946 1.00 82.12 88 GLY A C 1
ATOM 711 O O . GLY A 1 88 ? -3.039 3.817 17.790 1.00 82.12 88 GLY A O 1
ATOM 712 N N . VAL A 1 89 ? -2.447 4.022 15.633 1.00 88.38 89 VAL A N 1
ATOM 713 C CA . VAL A 1 89 ? -3.764 3.671 15.074 1.00 88.38 89 VAL A CA 1
ATOM 714 C C . VAL A 1 89 ? -3.778 2.223 14.583 1.00 88.38 89 VAL A C 1
ATOM 716 O O . VAL A 1 89 ? -2.924 1.810 13.796 1.00 88.38 89 VAL A O 1
ATOM 719 N N . ALA A 1 90 ? -4.769 1.449 15.024 1.00 87.50 90 ALA A N 1
ATOM 720 C CA . ALA A 1 90 ? -5.050 0.111 14.517 1.00 87.50 90 ALA A CA 1
ATOM 721 C C . ALA A 1 90 ? -6.001 0.170 13.311 1.00 87.50 90 ALA A C 1
ATOM 723 O O . ALA A 1 90 ? -7.081 0.748 13.391 1.00 87.50 90 ALA A O 1
ATOM 724 N N . TYR A 1 91 ? -5.624 -0.457 12.197 1.00 87.75 91 TYR A N 1
ATOM 725 C CA . TYR A 1 91 ? -6.448 -0.507 10.987 1.00 87.75 91 TYR A CA 1
ATOM 726 C C . TYR A 1 91 ? -7.113 -1.875 10.860 1.00 87.75 91 TYR A C 1
ATOM 728 O O . TYR A 1 91 ? -6.446 -2.909 10.843 1.00 87.75 91 TYR A O 1
ATOM 736 N N . HIS A 1 92 ? -8.434 -1.871 10.766 1.00 86.38 92 HIS A N 1
ATOM 737 C CA . HIS A 1 92 ? -9.290 -3.042 10.724 1.00 86.38 92 HIS A CA 1
ATOM 738 C C . HIS A 1 92 ? -10.002 -3.117 9.377 1.00 86.38 92 HIS A C 1
ATOM 740 O O . HIS A 1 92 ? -10.306 -2.097 8.758 1.00 86.38 92 HIS A O 1
ATOM 746 N N . GLY A 1 93 ? -10.350 -4.329 8.958 1.00 87.56 93 GLY A N 1
ATOM 747 C CA . GLY A 1 93 ? -11.297 -4.479 7.870 1.00 87.56 93 GLY A CA 1
ATOM 748 C C . GLY A 1 93 ? -12.032 -5.801 7.861 1.00 87.56 93 GLY A C 1
ATOM 749 O O . GLY A 1 93 ? -11.610 -6.755 8.513 1.00 87.56 93 GLY A O 1
ATOM 750 N N . GLY A 1 94 ? -13.155 -5.827 7.142 1.00 85.94 94 GLY A N 1
ATOM 751 C CA . GLY A 1 94 ? -13.900 -7.060 6.884 1.00 85.94 94 GLY A CA 1
ATOM 752 C C . GLY A 1 94 ? -13.079 -8.025 6.027 1.00 85.94 94 GLY A C 1
ATOM 753 O O . GLY A 1 94 ? -13.029 -9.217 6.312 1.00 85.94 94 GLY A O 1
ATOM 754 N N . THR A 1 95 ? -12.369 -7.478 5.037 1.00 86.50 95 THR A N 1
ATOM 755 C CA . THR A 1 95 ? -11.349 -8.170 4.242 1.00 86.50 95 THR A CA 1
ATOM 756 C C . THR A 1 95 ? -10.036 -7.394 4.294 1.00 86.50 95 THR A C 1
ATOM 758 O O . THR A 1 95 ? -10.019 -6.179 4.091 1.00 86.50 95 THR A O 1
ATOM 761 N N . VAL A 1 96 ? -8.928 -8.098 4.544 1.00 87.31 96 VAL A N 1
ATOM 762 C CA . VAL A 1 96 ? -7.573 -7.528 4.539 1.00 87.31 96 VAL A CA 1
ATOM 763 C C . VAL A 1 96 ? -6.740 -8.233 3.475 1.00 87.31 96 VAL A C 1
ATOM 765 O O . VAL A 1 96 ? -6.499 -9.436 3.573 1.00 87.31 96 VAL A O 1
ATOM 768 N N . ILE A 1 97 ? -6.283 -7.485 2.474 1.00 85.88 97 ILE A N 1
ATOM 769 C CA . ILE A 1 97 ? -5.496 -8.009 1.354 1.00 85.88 97 ILE A CA 1
ATOM 770 C C . ILE A 1 97 ? -4.028 -7.634 1.553 1.00 85.88 97 ILE A C 1
ATOM 772 O O . ILE A 1 97 ? -3.675 -6.460 1.691 1.00 85.88 97 ILE A O 1
ATOM 776 N N . PHE A 1 98 ? -3.160 -8.645 1.551 1.00 82.00 98 PHE A N 1
ATOM 777 C CA . PHE A 1 98 ? -1.715 -8.474 1.658 1.00 82.00 98 PHE A CA 1
ATOM 778 C C . PHE A 1 98 ? -1.048 -8.779 0.323 1.00 82.00 98 PHE A C 1
ATOM 780 O O . PHE A 1 98 ? -0.971 -9.937 -0.085 1.00 82.00 98 PHE A O 1
ATOM 787 N N . ALA A 1 99 ? -0.450 -7.765 -0.294 1.00 79.00 99 ALA A N 1
ATOM 788 C CA . ALA A 1 99 ? 0.492 -7.996 -1.374 1.00 79.00 99 ALA A CA 1
ATOM 789 C C . ALA A 1 99 ? 1.853 -8.355 -0.808 1.00 79.00 99 ALA A C 1
ATOM 791 O O . ALA A 1 99 ? 2.547 -7.538 -0.195 1.00 79.00 99 ALA A O 1
ATOM 792 N N . ARG A 1 100 ? 2.253 -9.599 -1.031 1.00 69.94 100 ARG A N 1
ATOM 793 C CA . ARG A 1 100 ? 3.626 -10.020 -0.803 1.00 69.94 100 ARG A CA 1
ATOM 794 C C . ARG A 1 100 ? 4.223 -10.353 -2.158 1.00 69.94 100 ARG A C 1
ATOM 796 O O . ARG A 1 100 ? 3.903 -11.424 -2.679 1.00 69.94 100 ARG A O 1
ATOM 803 N N . PRO A 1 101 ? 5.103 -9.498 -2.717 1.00 64.94 101 PRO A N 1
ATOM 804 C CA . PRO A 1 101 ? 6.043 -9.951 -3.722 1.00 64.94 101 PRO A CA 1
ATOM 805 C C . PRO A 1 101 ? 6.932 -10.935 -2.984 1.00 64.94 101 PRO A C 1
ATOM 807 O O . PRO A 1 101 ? 7.903 -10.562 -2.341 1.00 64.94 101 PRO A O 1
ATOM 810 N N . THR A 1 102 ? 6.498 -12.186 -2.923 1.00 56.28 102 THR A N 1
ATOM 811 C CA . THR A 1 102 ? 7.284 -13.238 -2.312 1.00 56.28 102 THR A CA 1
ATOM 812 C C . THR A 1 102 ? 8.387 -13.470 -3.329 1.00 56.28 102 THR A C 1
ATOM 814 O O . THR A 1 102 ? 8.069 -13.933 -4.428 1.00 56.28 102 THR A O 1
ATOM 817 N N . PRO A 1 103 ? 9.664 -13.172 -3.030 1.00 51.12 103 PRO A N 1
ATOM 818 C CA . PRO A 1 103 ? 10.717 -13.846 -3.747 1.00 51.12 103 PRO A CA 1
ATOM 819 C C . PRO A 1 103 ? 10.648 -15.283 -3.232 1.00 51.12 103 PRO A C 1
ATOM 821 O O . PRO A 1 103 ? 11.336 -15.664 -2.289 1.00 51.12 103 PRO A O 1
ATOM 824 N N . LEU A 1 104 ? 9.721 -16.079 -3.770 1.00 48.00 104 LEU A N 1
ATOM 825 C CA . LEU A 1 104 ? 9.900 -17.515 -3.711 1.00 48.00 104 LEU A CA 1
ATOM 826 C C . LEU A 1 104 ? 11.220 -17.765 -4.440 1.00 48.00 104 LEU A C 1
ATOM 828 O O . LEU A 1 104 ? 11.471 -17.169 -5.488 1.00 48.00 104 LEU A O 1
ATOM 832 N N . HIS A 1 105 ? 12.050 -18.667 -3.918 1.00 51.69 105 HIS A N 1
ATOM 833 C CA . HIS A 1 105 ? 13.253 -19.133 -4.616 1.00 51.69 105 HIS A CA 1
ATOM 834 C C . HIS A 1 105 ? 12.958 -19.633 -6.048 1.00 51.69 105 HIS A C 1
ATOM 836 O O . HIS A 1 105 ? 13.881 -19.844 -6.831 1.00 51.69 105 HIS A O 1
ATOM 842 N N . THR A 1 106 ? 11.680 -19.810 -6.404 1.00 47.78 106 THR A N 1
ATOM 843 C CA . THR A 1 106 ? 11.204 -20.156 -7.739 1.00 47.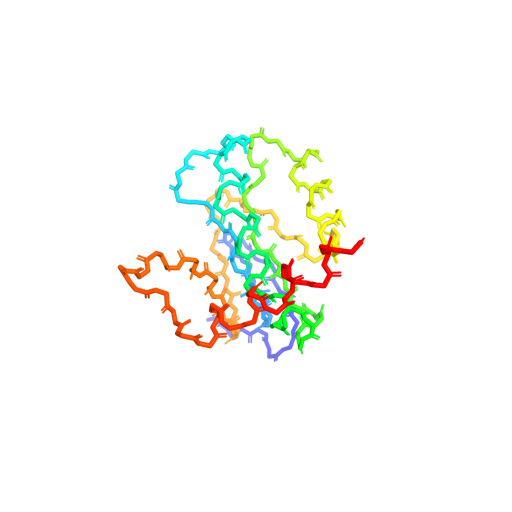78 106 THR A CA 1
ATOM 844 C C . THR A 1 106 ? 9.956 -19.323 -8.075 1.00 47.78 106 THR A C 1
ATOM 846 O O . THR A 1 106 ? 8.974 -19.390 -7.333 1.00 47.78 106 THR A O 1
ATOM 849 N N . PRO A 1 107 ? 9.948 -18.529 -9.159 1.00 53.78 107 PRO A N 1
ATOM 850 C CA . PRO A 1 107 ? 8.750 -17.807 -9.585 1.00 53.78 107 PRO A CA 1
ATOM 851 C C . PRO A 1 107 ? 7.646 -18.791 -9.999 1.00 53.78 107 PRO A C 1
ATOM 853 O O . PRO A 1 107 ? 7.928 -19.862 -10.541 1.00 53.78 107 PRO A O 1
ATOM 856 N N . TYR A 1 108 ? 6.380 -18.428 -9.775 1.00 51.31 108 TYR A N 1
ATOM 857 C CA . TYR A 1 108 ? 5.261 -19.230 -10.265 1.00 51.31 108 TYR A CA 1
ATOM 858 C C . TYR A 1 108 ? 5.318 -19.313 -11.804 1.00 51.31 108 TYR A C 1
ATOM 860 O O . TYR A 1 108 ? 5.359 -18.265 -12.454 1.00 51.31 108 TYR A O 1
ATOM 868 N N . PRO A 1 109 ? 5.282 -20.516 -12.415 1.00 60.38 109 PRO A N 1
ATOM 869 C CA . PRO A 1 109 ? 5.446 -20.672 -13.864 1.00 60.38 109 PRO A CA 1
ATOM 870 C C . PRO A 1 109 ? 4.468 -19.842 -14.708 1.00 60.38 109 PRO A C 1
ATOM 872 O O . PRO A 1 109 ? 4.830 -19.365 -15.780 1.00 60.38 109 PRO A O 1
ATOM 875 N N . HIS A 1 110 ? 3.248 -19.617 -14.209 1.00 58.56 110 HIS A N 1
ATOM 876 C CA . HIS A 1 110 ? 2.247 -18.803 -14.899 1.00 58.56 110 HIS A CA 1
ATOM 877 C C . HIS A 1 110 ? 2.584 -17.301 -14.890 1.00 58.56 110 HIS A C 1
ATOM 879 O O . HIS A 1 110 ? 2.346 -16.635 -15.890 1.00 58.56 110 HIS A O 1
ATOM 885 N N . LEU A 1 111 ? 3.210 -16.774 -13.829 1.00 52.91 111 LEU A N 1
ATOM 886 C CA . LEU A 1 111 ? 3.645 -15.370 -13.778 1.00 52.91 111 LEU A CA 1
ATOM 887 C C . LEU A 1 111 ? 4.825 -15.106 -14.722 1.00 52.91 111 LEU A C 1
ATOM 889 O O . LEU A 1 111 ? 4.870 -14.060 -15.364 1.00 52.91 111 LEU A O 1
ATOM 893 N N . LEU A 1 112 ? 5.748 -16.067 -14.866 1.00 57.19 112 LEU A N 1
ATOM 894 C CA . LEU A 1 112 ? 6.812 -15.984 -15.874 1.00 57.19 112 LEU A CA 1
ATOM 895 C C . LEU A 1 112 ? 6.253 -15.988 -17.299 1.00 57.19 112 LEU A C 1
ATOM 897 O O . LEU A 1 112 ? 6.758 -15.260 -18.149 1.00 57.19 112 LEU A O 1
ATOM 901 N N . ALA A 1 113 ? 5.224 -16.796 -17.562 1.00 57.97 113 ALA A N 1
ATOM 902 C CA . ALA A 1 113 ? 4.583 -16.850 -18.871 1.00 57.97 113 ALA A CA 1
ATOM 903 C C . ALA A 1 113 ? 3.884 -15.524 -19.217 1.00 57.97 113 ALA A C 1
ATOM 905 O O . ALA A 1 113 ? 4.067 -15.026 -20.328 1.00 57.97 113 ALA A O 1
ATOM 906 N N . SER A 1 114 ? 3.162 -14.922 -18.264 1.00 55.84 114 SER A N 1
ATOM 907 C CA . SER A 1 114 ? 2.523 -13.612 -18.447 1.00 55.84 114 SER A CA 1
ATOM 908 C C . SER A 1 114 ? 3.547 -12.490 -18.639 1.00 55.84 114 SER A C 1
ATOM 910 O O . SER A 1 114 ? 3.467 -11.755 -19.620 1.00 55.84 114 SER A O 1
ATOM 912 N N . ALA A 1 115 ? 4.578 -12.415 -17.791 1.00 50.81 115 ALA A N 1
ATOM 913 C CA . ALA A 1 115 ? 5.635 -11.410 -17.924 1.00 50.81 115 ALA A CA 1
ATOM 914 C C . ALA A 1 115 ? 6.426 -11.559 -19.239 1.00 50.81 115 ALA A C 1
ATOM 916 O O . ALA A 1 115 ? 6.752 -10.570 -19.891 1.00 50.81 115 ALA A O 1
ATOM 917 N N . ALA A 1 116 ? 6.710 -12.792 -19.676 1.00 55.75 116 ALA A N 1
ATOM 918 C CA . ALA A 1 116 ? 7.370 -13.045 -20.957 1.00 55.75 116 ALA A CA 1
ATOM 919 C C . ALA A 1 116 ? 6.485 -12.684 -22.162 1.00 55.75 116 ALA A C 1
ATOM 921 O O . ALA A 1 116 ? 7.011 -12.281 -23.200 1.00 55.75 116 ALA A O 1
ATOM 922 N N . ALA A 1 117 ? 5.163 -12.831 -22.045 1.00 56.66 117 ALA A N 1
ATOM 923 C CA . ALA A 1 117 ? 4.225 -12.392 -23.070 1.00 56.66 117 ALA A CA 1
ATOM 924 C C . ALA A 1 117 ? 4.208 -10.861 -23.175 1.00 56.66 117 ALA A C 1
ATOM 926 O O . ALA A 1 117 ? 4.362 -10.335 -24.273 1.0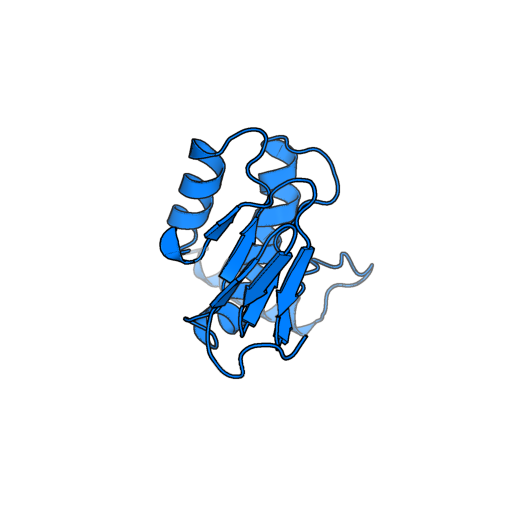0 56.66 117 ALA A O 1
ATOM 927 N N . GLU A 1 118 ? 4.132 -10.150 -22.049 1.00 47.91 118 GLU A N 1
ATOM 928 C CA . GLU A 1 118 ? 4.139 -8.681 -22.019 1.00 47.91 118 GLU A CA 1
ATOM 929 C C . GLU A 1 118 ? 5.464 -8.084 -22.515 1.00 47.91 118 GLU A C 1
ATOM 931 O O . GLU A 1 118 ? 5.464 -7.185 -23.356 1.00 47.91 118 GLU A O 1
ATOM 936 N N . LEU A 1 119 ? 6.610 -8.638 -22.102 1.00 47.69 119 LEU A N 1
ATOM 937 C CA . LEU A 1 119 ? 7.931 -8.180 -22.556 1.00 47.69 119 LEU A CA 1
ATOM 938 C C . LEU A 1 119 ? 8.172 -8.413 -24.057 1.00 47.69 119 LEU A C 1
ATOM 940 O O . LEU A 1 119 ? 8.964 -7.704 -24.675 1.00 47.69 119 LEU A O 1
ATOM 944 N N . ARG A 1 120 ? 7.481 -9.380 -24.673 1.00 45.47 120 ARG A N 1
ATOM 945 C CA . ARG A 1 120 ? 7.536 -9.617 -26.127 1.00 45.47 120 ARG A CA 1
ATOM 946 C C . ARG A 1 120 ? 6.652 -8.663 -26.929 1.00 45.47 120 ARG A C 1
ATOM 948 O O . ARG A 1 120 ? 6.889 -8.505 -28.125 1.00 45.47 120 ARG A O 1
ATOM 955 N N . VAL A 1 121 ? 5.668 -8.018 -26.303 1.00 45.22 121 VAL A N 1
ATOM 956 C CA . VAL A 1 121 ? 4.771 -7.055 -26.966 1.00 45.22 121 VAL A CA 1
ATOM 957 C C . VAL A 1 121 ? 5.449 -5.688 -27.166 1.00 45.22 121 VAL A C 1
ATOM 959 O O . VAL A 1 121 ? 5.037 -4.938 -28.044 1.00 45.22 121 VAL A O 1
ATOM 962 N N . GLY A 1 122 ? 6.546 -5.399 -26.454 1.00 38.94 122 GLY A N 1
ATOM 963 C CA . GLY A 1 122 ? 7.327 -4.158 -26.594 1.00 38.94 122 GLY A CA 1
ATOM 964 C C . GLY A 1 122 ? 8.599 -4.237 -27.456 1.00 38.94 122 GLY A C 1
ATOM 965 O O . GLY A 1 122 ? 9.322 -3.252 -27.535 1.00 38.94 122 GLY A O 1
ATOM 966 N N . ALA A 1 123 ? 8.910 -5.385 -28.072 1.00 38.66 123 ALA A N 1
ATOM 967 C CA . ALA A 1 123 ? 10.163 -5.610 -28.814 1.00 38.66 123 ALA A CA 1
ATOM 968 C C . ALA A 1 123 ? 10.009 -5.529 -30.351 1.00 38.66 123 ALA A C 1
ATOM 970 O O . ALA A 1 123 ? 10.666 -6.280 -31.077 1.00 38.66 123 ALA A O 1
ATOM 971 N N . ARG A 1 124 ? 9.123 -4.661 -30.852 1.00 38.41 124 ARG A N 1
ATOM 972 C CA . ARG A 1 124 ? 8.973 -4.373 -32.288 1.00 38.41 124 ARG A CA 1
ATOM 973 C C . ARG A 1 124 ? 9.283 -2.921 -32.593 1.00 38.41 124 ARG A C 1
ATOM 975 O O . ARG A 1 124 ? 8.813 -2.064 -31.817 1.00 38.41 124 ARG A O 1
#

Secondary structure (DSSP, 8-state):
-PPPSSSEEEETTEEEEEEEEE---SS-SSHHHHHHHTHHHHHHTHHHHHH-TT-EEEE--TT-HHHHHHHHHHTT--GGGEEE--TTPEEEEEEEEE------SS--HHHHHHHHHHHHHT--

pLDDT: mean 76.21, std 15.61, range [38.41, 93.69]

Organism: Hemiselmis andersenii (NCBI:txid464988)